Protein AF-A0A1M4ZIM1-F1 (afdb_monomer)

Foldseek 3Di:
DVQLVVLCVVQVPALCNLCVQVVHDSVVSVCCVVVVVQDLVSLVSCCVPPNVVDDSVSNVD

Structure (mmCIF, N/CA/C/O backbone):
data_AF-A0A1M4ZIM1-F1
#
_entry.id   AF-A0A1M4ZIM1-F1
#
loop_
_atom_site.group_PDB
_atom_site.id
_atom_site.type_symbol
_atom_site.label_atom_id
_atom_site.label_alt_id
_atom_site.label_comp_id
_atom_site.label_asym_id
_atom_site.label_entity_id
_atom_site.label_seq_id
_atom_site.pdbx_PDB_ins_code
_atom_site.Cartn_x
_atom_site.Cartn_y
_atom_site.Cartn_z
_atom_site.occupancy
_atom_site.B_iso_or_equiv
_atom_site.auth_seq_id
_atom_site.auth_comp_id
_atom_site.auth_asym_id
_atom_site.auth_atom_id
_atom_site.pdbx_PDB_model_num
ATOM 1 N N . MET A 1 1 ? 6.838 -6.370 4.167 1.00 69.88 1 MET A N 1
ATOM 2 C CA . MET A 1 1 ? 6.199 -5.090 3.775 1.00 69.88 1 MET A CA 1
ATOM 3 C C . MET A 1 1 ? 7.199 -3.942 3.724 1.00 69.88 1 MET A C 1
ATOM 5 O O . MET A 1 1 ? 6.826 -2.790 3.514 1.00 69.88 1 MET A O 1
ATOM 9 N N . LYS A 1 2 ? 8.479 -4.246 3.954 1.00 73.62 2 LYS A N 1
ATOM 10 C CA . LYS A 1 2 ? 9.558 -3.269 3.977 1.00 73.62 2 LYS A CA 1
ATOM 11 C C . LYS A 1 2 ? 9.800 -2.749 2.560 1.00 73.62 2 LYS A C 1
ATOM 13 O O . LYS A 1 2 ? 10.003 -1.549 2.386 1.00 73.62 2 LYS A O 1
ATOM 18 N N . ASN A 1 3 ? 9.644 -3.631 1.575 1.00 84.19 3 ASN A N 1
ATOM 19 C CA . ASN A 1 3 ? 9.748 -3.306 0.161 1.00 84.19 3 ASN A CA 1
ATOM 20 C C . ASN A 1 3 ? 8.609 -2.402 -0.320 1.00 84.19 3 ASN A C 1
ATOM 22 O O . ASN A 1 3 ? 8.896 -1.400 -0.957 1.00 84.19 3 ASN A O 1
ATOM 26 N N . LEU A 1 4 ? 7.345 -2.657 0.058 1.00 84.62 4 LEU A N 1
ATOM 27 C CA . LEU A 1 4 ? 6.235 -1.744 -0.265 1.00 84.62 4 LEU A CA 1
ATOM 28 C C . LEU A 1 4 ? 6.520 -0.309 0.209 1.00 84.62 4 LEU A C 1
ATOM 30 O O . LEU A 1 4 ? 6.368 0.634 -0.558 1.00 84.62 4 LEU A O 1
ATOM 34 N N . ILE A 1 5 ? 6.982 -0.133 1.452 1.00 87.88 5 ILE A N 1
ATOM 35 C CA . ILE A 1 5 ? 7.299 1.197 1.998 1.00 87.88 5 ILE A CA 1
ATOM 36 C C . ILE A 1 5 ? 8.478 1.840 1.255 1.00 87.88 5 ILE A C 1
ATOM 38 O O . ILE A 1 5 ? 8.473 3.050 1.024 1.00 87.88 5 ILE A O 1
ATOM 42 N N . GLN A 1 6 ? 9.507 1.065 0.901 1.00 88.75 6 GLN A N 1
ATOM 43 C CA . GLN A 1 6 ? 10.626 1.583 0.110 1.00 88.75 6 GLN A CA 1
ATOM 44 C C . GLN A 1 6 ? 10.171 2.017 -1.281 1.00 88.75 6 GLN A C 1
ATOM 46 O O . GLN A 1 6 ? 10.511 3.112 -1.710 1.00 88.75 6 GLN A O 1
ATOM 51 N N . GLU A 1 7 ? 9.351 1.214 -1.940 1.00 89.00 7 GLU A N 1
ATOM 52 C CA . GLU A 1 7 ? 8.890 1.469 -3.302 1.00 89.00 7 GLU A CA 1
ATOM 53 C C . GLU A 1 7 ? 7.906 2.629 -3.365 1.00 89.00 7 GLU A C 1
ATOM 55 O O . GLU A 1 7 ? 7.970 3.440 -4.289 1.00 89.00 7 GLU A O 1
ATOM 60 N N . MET A 1 8 ? 7.079 2.789 -2.332 1.00 90.56 8 MET A N 1
ATOM 61 C CA . MET A 1 8 ? 6.291 3.999 -2.121 1.00 90.56 8 MET A CA 1
ATOM 62 C C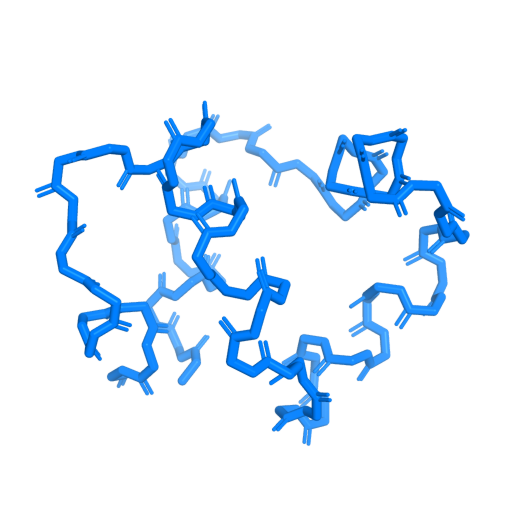 . MET A 1 8 ? 7.177 5.247 -2.044 1.00 90.56 8 MET A C 1
ATOM 64 O O . MET A 1 8 ? 6.872 6.252 -2.678 1.00 90.56 8 MET A O 1
ATOM 68 N N . LYS A 1 9 ? 8.311 5.187 -1.333 1.00 89.69 9 LYS A N 1
ATOM 69 C CA . LYS A 1 9 ? 9.258 6.313 -1.270 1.00 89.69 9 LYS A CA 1
ATOM 70 C C . LYS A 1 9 ? 9.955 6.564 -2.607 1.00 89.69 9 LYS A C 1
ATOM 72 O O . LYS A 1 9 ? 10.061 7.719 -3.002 1.00 89.69 9 LYS A O 1
ATOM 77 N N . THR A 1 10 ? 10.413 5.512 -3.286 1.00 89.69 10 THR A N 1
ATOM 78 C CA . THR A 1 10 ? 11.118 5.603 -4.576 1.00 89.69 10 THR A CA 1
ATOM 79 C C . THR A 1 10 ? 10.229 6.194 -5.669 1.00 89.69 10 THR A C 1
ATOM 81 O O . THR A 1 10 ? 10.677 7.041 -6.434 1.00 89.69 10 THR A O 1
ATOM 84 N N . ASN A 1 11 ? 8.961 5.780 -5.723 1.00 87.56 11 ASN A N 1
ATOM 85 C CA . ASN A 1 11 ? 8.007 6.205 -6.750 1.00 87.56 11 ASN A CA 1
ATOM 86 C C . ASN A 1 11 ? 7.116 7.373 -6.307 1.00 87.56 11 ASN A C 1
ATOM 88 O O . ASN A 1 11 ? 6.167 7.713 -7.008 1.00 87.56 11 ASN A O 1
ATOM 92 N N . HIS A 1 12 ? 7.395 7.978 -5.147 1.00 91.19 12 HIS A N 1
ATOM 93 C CA . HIS A 1 12 ? 6.601 9.066 -4.566 1.00 91.19 12 HIS A CA 1
ATOM 94 C C . HIS A 1 12 ? 5.103 8.740 -4.382 1.00 91.19 12 HIS A C 1
ATOM 96 O O . HIS A 1 12 ? 4.267 9.640 -4.396 1.00 91.19 12 HIS A O 1
ATOM 102 N N . VAL A 1 13 ? 4.764 7.464 -4.171 1.00 91.31 13 VAL A N 1
ATOM 103 C CA . VAL A 1 13 ? 3.396 7.017 -3.877 1.00 91.31 13 VAL A CA 1
ATOM 104 C C . VAL A 1 13 ? 3.119 7.213 -2.392 1.00 91.31 13 VAL A C 1
ATOM 106 O O . VAL A 1 13 ? 3.833 6.690 -1.535 1.00 91.31 13 VAL A O 1
ATOM 109 N N . THR A 1 14 ? 2.0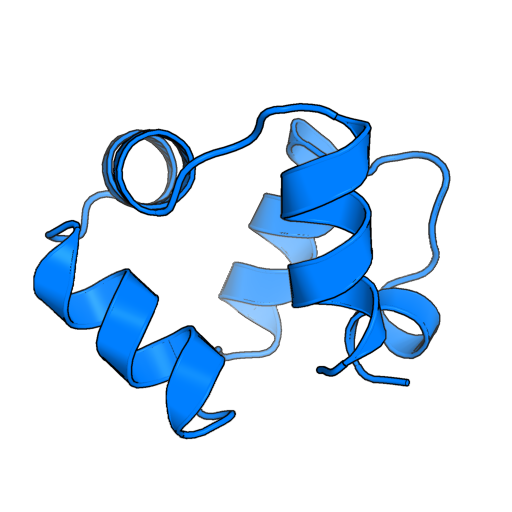62 7.949 -2.070 1.00 91.56 14 THR A N 1
ATOM 110 C CA . THR A 1 14 ? 1.678 8.243 -0.687 1.00 91.56 14 THR A CA 1
ATOM 111 C C . THR A 1 14 ? 0.574 7.314 -0.188 1.00 91.56 14 THR A C 1
ATOM 113 O O . THR A 1 14 ? -0.173 6.714 -0.964 1.00 91.56 14 THR A O 1
ATOM 116 N N . SER A 1 15 ? 0.413 7.228 1.136 1.00 89.62 15 SER A N 1
ATOM 117 C CA . SER A 1 15 ? -0.732 6.540 1.749 1.00 89.62 15 SER A CA 1
ATOM 118 C C . SER A 1 15 ? -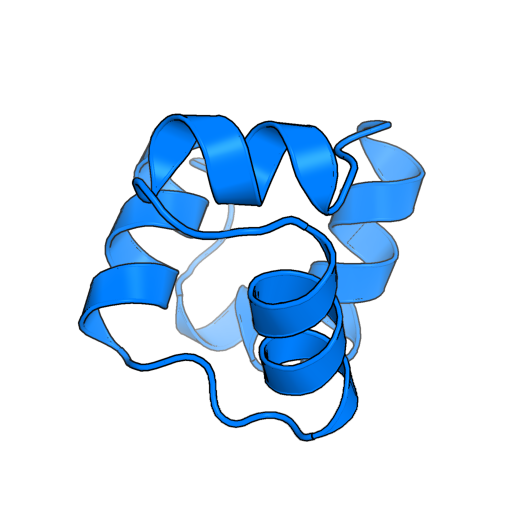2.069 7.120 1.275 1.00 89.62 15 SER A C 1
ATOM 120 O O . SER A 1 15 ? -3.044 6.382 1.179 1.00 89.62 15 SER A O 1
ATOM 122 N N . SER A 1 16 ? -2.116 8.414 0.935 1.00 92.12 16 SER A N 1
ATOM 123 C CA . SER 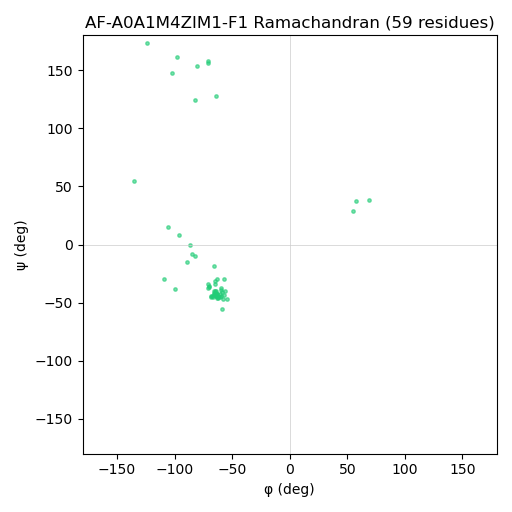A 1 16 ? -3.307 9.083 0.397 1.00 92.12 16 SER A CA 1
ATOM 124 C C . SER A 1 16 ? -3.654 8.633 -1.023 1.00 92.12 16 SER A C 1
ATOM 126 O O . SER A 1 16 ? -4.835 8.478 -1.336 1.00 92.12 16 SER A O 1
ATOM 128 N N . ASP A 1 17 ? -2.654 8.368 -1.869 1.00 92.00 17 ASP A N 1
ATOM 129 C CA . ASP A 1 17 ? -2.874 7.851 -3.228 1.00 92.00 17 ASP A CA 1
ATOM 130 C C . ASP A 1 17 ? -3.452 6.435 -3.175 1.00 92.00 17 ASP A C 1
ATOM 132 O O . ASP A 1 17 ? -4.449 6.120 -3.831 1.00 92.00 17 ASP A O 1
ATOM 136 N N . LEU A 1 18 ? -2.867 5.597 -2.315 1.00 92.00 18 LEU A N 1
ATOM 137 C CA . LEU A 1 18 ? -3.361 4.248 -2.061 1.00 92.00 18 LEU A CA 1
ATOM 138 C C . LEU A 1 18 ? -4.770 4.272 -1.453 1.00 92.00 18 LEU A C 1
ATOM 140 O O . LEU A 1 18 ? -5.628 3.503 -1.875 1.00 92.00 18 LEU A O 1
ATOM 144 N N . ALA A 1 19 ? -5.030 5.169 -0.503 1.00 92.19 19 ALA A N 1
ATOM 145 C CA . ALA A 1 19 ? -6.334 5.343 0.131 1.00 92.19 19 ALA A CA 1
ATOM 146 C C . ALA A 1 19 ? -7.419 5.767 -0.863 1.00 92.19 19 ALA A C 1
ATOM 148 O O . ALA A 1 19 ? -8.486 5.153 -0.903 1.00 92.19 19 ALA A O 1
ATOM 149 N N . THR A 1 20 ? -7.113 6.731 -1.733 1.00 92.88 20 THR A N 1
ATOM 150 C CA . THR A 1 20 ? -8.022 7.180 -2.797 1.00 92.88 20 THR A CA 1
ATOM 151 C C . THR A 1 20 ? -8.374 6.031 -3.736 1.00 92.88 20 THR A C 1
ATOM 153 O O . THR A 1 20 ? -9.540 5.831 -4.068 1.00 92.88 20 THR A O 1
ATOM 156 N N . PHE A 1 21 ? -7.380 5.233 -4.130 1.00 92.19 21 PHE A N 1
ATOM 157 C CA . PHE A 1 21 ? -7.595 4.102 -5.028 1.00 92.19 21 PHE A CA 1
ATOM 158 C C . PHE A 1 21 ? -8.345 2.933 -4.374 1.00 92.19 21 PHE A C 1
ATOM 160 O O . PHE A 1 21 ? -9.167 2.276 -5.013 1.00 92.19 21 PHE A O 1
ATOM 167 N N . LEU A 1 22 ? -8.067 2.656 -3.101 1.00 90.69 22 LEU A N 1
ATOM 168 C CA . LEU A 1 22 ? -8.671 1.545 -2.365 1.00 90.69 22 LEU A CA 1
AT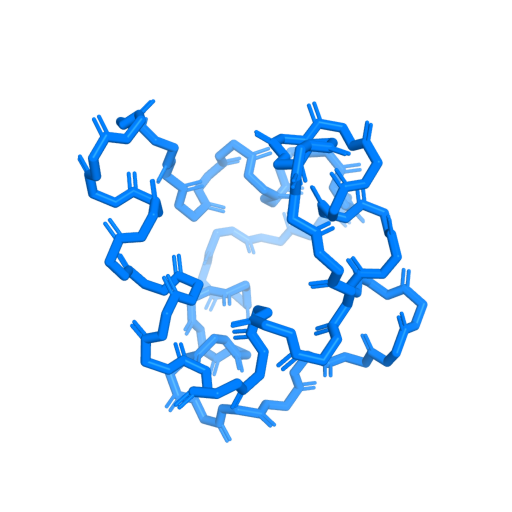OM 169 C C . LEU A 1 22 ? -10.030 1.897 -1.748 1.00 90.69 22 LEU A C 1
ATOM 171 O O . LEU A 1 22 ? -10.712 0.992 -1.266 1.00 90.69 22 LEU A O 1
ATOM 175 N N . GLY A 1 23 ? -10.437 3.169 -1.785 1.00 91.38 23 GLY A N 1
ATOM 176 C CA . GLY A 1 23 ? -11.674 3.642 -1.166 1.00 91.38 23 GLY A CA 1
ATOM 177 C C . GLY A 1 23 ? -11.623 3.593 0.361 1.00 91.38 23 GLY A C 1
ATOM 178 O O . GLY A 1 23 ? -12.609 3.229 0.995 1.00 91.38 23 GLY A O 1
ATOM 179 N N . ALA A 1 24 ? -10.467 3.914 0.941 1.00 90.81 24 ALA A N 1
ATOM 180 C CA . ALA A 1 24 ? -10.226 3.949 2.382 1.00 90.81 24 ALA A CA 1
ATOM 181 C C . ALA A 1 24 ? -9.699 5.327 2.804 1.00 90.81 24 ALA A C 1
ATOM 183 O O . ALA A 1 24 ? -9.413 6.173 1.956 1.00 90.81 24 ALA A O 1
ATOM 184 N N . THR A 1 25 ? -9.549 5.568 4.106 1.00 92.62 25 THR A N 1
ATOM 185 C CA . THR A 1 25 ? -8.845 6.764 4.589 1.00 92.62 25 THR A CA 1
ATOM 186 C C . THR A 1 25 ? -7.326 6.572 4.550 1.00 92.62 25 THR A C 1
ATOM 188 O O . THR A 1 25 ? -6.811 5.453 4.632 1.00 92.62 25 THR A O 1
ATOM 191 N N . SER A 1 26 ? -6.584 7.676 4.430 1.00 90.56 26 SER A N 1
ATOM 192 C CA . SER A 1 26 ? -5.115 7.660 4.474 1.00 90.56 26 SER A CA 1
ATOM 193 C C . SER A 1 26 ? -4.590 7.096 5.795 1.00 90.56 26 SER A C 1
ATOM 195 O O . SER A 1 26 ? -3.626 6.334 5.785 1.00 90.56 26 SER A O 1
ATOM 197 N N . GLU A 1 27 ? -5.259 7.403 6.908 1.00 92.81 27 GLU A N 1
ATOM 198 C CA . GLU A 1 27 ? -4.930 6.912 8.250 1.00 92.81 27 GLU A CA 1
ATOM 199 C C . GLU A 1 27 ? -5.101 5.391 8.359 1.00 92.81 27 GLU A C 1
ATOM 201 O O . GLU A 1 27 ? -4.222 4.706 8.884 1.00 92.81 27 GLU A O 1
ATOM 206 N N . GLU A 1 28 ? -6.186 4.833 7.811 1.00 91.88 28 GLU A N 1
ATOM 207 C CA . GLU A 1 28 ? -6.400 3.382 7.776 1.00 91.88 28 GLU A CA 1
ATOM 208 C C . GLU A 1 28 ? -5.347 2.667 6.931 1.00 91.88 28 GLU A C 1
ATOM 210 O O . GLU A 1 28 ? -4.819 1.635 7.349 1.00 91.88 28 GLU A O 1
ATOM 215 N N . ILE A 1 29 ? -5.023 3.196 5.746 1.00 92.44 29 ILE A N 1
ATOM 216 C CA . ILE A 1 29 ? -4.002 2.599 4.879 1.00 92.44 29 ILE A CA 1
ATOM 217 C C . ILE A 1 29 ? -2.620 2.689 5.520 1.00 92.44 29 ILE A C 1
ATOM 219 O O . ILE A 1 29 ? -1.885 1.703 5.520 1.00 92.44 29 ILE A O 1
ATOM 223 N N . GLU A 1 30 ? -2.274 3.825 6.119 1.00 91.31 30 GLU A N 1
ATOM 224 C CA . GLU A 1 30 ? -1.011 3.976 6.833 1.00 91.31 30 GLU A CA 1
ATOM 225 C C . GLU A 1 30 ? -0.911 2.987 8.000 1.00 91.31 30 GLU A C 1
ATOM 227 O O . GLU A 1 30 ? 0.100 2.291 8.136 1.00 91.31 30 GLU A O 1
ATOM 232 N N . ALA A 1 31 ? -1.976 2.850 8.796 1.00 91.81 31 ALA A N 1
ATOM 233 C CA . 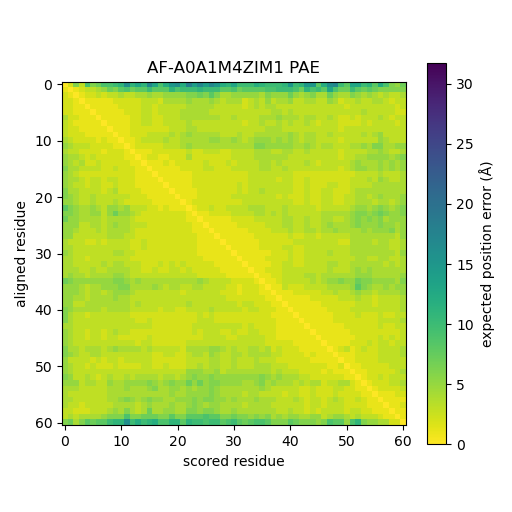ALA A 1 31 ? -2.036 1.874 9.876 1.00 91.81 31 ALA A CA 1
ATOM 234 C C . ALA A 1 31 ? -1.899 0.438 9.350 1.00 91.81 31 ALA A C 1
ATOM 236 O O . ALA A 1 31 ? -1.143 -0.349 9.922 1.00 91.81 31 ALA A O 1
ATOM 237 N N . LYS A 1 32 ? -2.569 0.095 8.242 1.00 90.69 32 LYS A N 1
ATOM 238 C CA . LYS A 1 32 ? -2.467 -1.231 7.614 1.00 90.69 32 LYS A CA 1
ATOM 239 C C . LYS A 1 32 ? -1.065 -1.524 7.093 1.00 90.69 32 LYS A C 1
ATOM 241 O O . LYS A 1 32 ? -0.565 -2.632 7.277 1.00 90.69 32 LYS A O 1
ATOM 246 N N . ILE A 1 33 ? -0.405 -0.549 6.474 1.00 89.12 33 ILE A N 1
ATOM 247 C CA . ILE A 1 33 ? 0.960 -0.707 5.958 1.00 89.12 33 ILE A CA 1
ATOM 248 C C . ILE A 1 33 ? 1.955 -0.853 7.110 1.00 89.12 33 ILE A C 1
ATOM 250 O O . ILE A 1 33 ? 2.793 -1.755 7.094 1.00 89.12 33 IL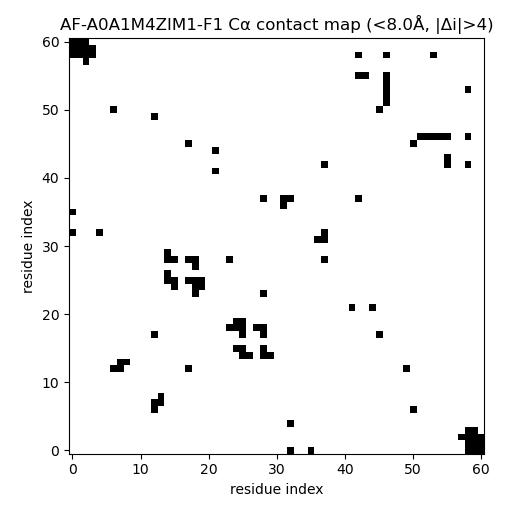E A O 1
ATOM 254 N N . LYS A 1 34 ? 1.833 -0.010 8.140 1.00 87.69 34 LYS A N 1
ATOM 255 C CA . LYS A 1 34 ? 2.713 -0.018 9.314 1.00 87.69 34 LYS A CA 1
ATOM 256 C C . LYS A 1 34 ? 2.569 -1.294 10.146 1.00 87.69 34 LYS A C 1
ATOM 258 O O . LYS A 1 34 ? 3.577 -1.856 10.568 1.00 87.69 34 LYS A O 1
ATOM 263 N N . ASN A 1 35 ? 1.337 -1.761 10.347 1.00 89.06 35 ASN A N 1
ATOM 264 C CA . ASN A 1 35 ? 1.032 -2.976 11.109 1.00 89.06 35 ASN A CA 1
ATOM 265 C C . ASN A 1 35 ? 1.078 -4.255 10.261 1.00 89.06 35 ASN A C 1
ATOM 267 O O . ASN A 1 35 ? 0.863 -5.340 10.790 1.00 89.06 35 ASN A O 1
ATOM 271 N N . GLN A 1 36 ? 1.366 -4.139 8.962 1.00 84.94 36 GLN A N 1
ATOM 272 C CA . GLN A 1 36 ? 1.424 -5.252 8.012 1.00 84.94 36 GLN A CA 1
ATOM 273 C C . GLN A 1 36 ? 0.116 -6.054 7.912 1.00 84.94 36 GLN A C 1
ATOM 275 O O . GLN A 1 36 ? 0.123 -7.272 7.761 1.00 84.94 36 GLN A O 1
ATOM 280 N N . THR A 1 37 ? -1.019 -5.361 7.984 1.00 89.88 37 THR A N 1
ATOM 281 C CA . THR A 1 37 ? -2.366 -5.950 7.924 1.00 89.88 37 THR A CA 1
ATOM 282 C C . THR A 1 37 ? -3.079 -5.698 6.594 1.00 89.88 37 THR A C 1
ATOM 284 O O . THR A 1 37 ? -4.289 -5.899 6.497 1.00 89.88 37 THR A O 1
ATOM 287 N N . VAL A 1 38 ? -2.354 -5.270 5.552 1.00 87.50 38 VAL A N 1
ATOM 288 C CA . VAL A 1 38 ? -2.906 -5.186 4.190 1.00 87.50 38 VAL A CA 1
ATOM 289 C C . VAL A 1 38 ? -3.270 -6.586 3.711 1.00 87.50 38 VAL A C 1
ATOM 291 O O . VAL A 1 38 ? -2.461 -7.513 3.747 1.00 87.50 38 VAL A O 1
ATOM 294 N N . THR A 1 39 ? -4.506 -6.732 3.254 1.00 89.56 39 THR A N 1
ATOM 295 C CA . THR A 1 39 ? -5.024 -8.001 2.753 1.00 89.56 39 THR A CA 1
ATOM 296 C C . THR A 1 39 ? -4.399 -8.360 1.408 1.00 89.56 39 THR A C 1
ATOM 298 O O . THR A 1 39 ? -3.965 -7.499 0.642 1.00 89.56 39 THR A O 1
ATOM 301 N N . PHE A 1 40 ? -4.413 -9.648 1.068 1.00 87.69 40 PHE A N 1
ATOM 302 C CA . PHE A 1 40 ? -3.916 -10.121 -0.224 1.00 87.69 40 PHE A CA 1
ATOM 303 C C . PHE A 1 40 ? -4.607 -9.431 -1.415 1.00 87.69 40 PHE A C 1
ATOM 305 O O . PHE A 1 40 ? -3.951 -9.033 -2.374 1.00 87.69 40 PHE A O 1
ATOM 312 N N . THR A 1 41 ? -5.921 -9.206 -1.332 1.00 90.69 41 THR A N 1
ATOM 313 C CA . THR A 1 41 ? -6.691 -8.508 -2.372 1.00 90.69 41 THR A CA 1
ATOM 314 C C . THR A 1 41 ? -6.264 -7.049 -2.531 1.00 90.69 41 THR A C 1
ATOM 316 O O . THR A 1 41 ? -6.143 -6.561 -3.653 1.00 90.69 41 THR A O 1
ATOM 319 N N . GLU A 1 42 ? -6.026 -6.338 -1.427 1.00 90.12 42 GLU A N 1
ATOM 320 C CA . GLU A 1 42 ? -5.491 -4.973 -1.469 1.00 90.12 42 GLU A CA 1
ATOM 321 C C . GLU A 1 42 ? -4.079 -4.962 -2.056 1.00 90.12 42 GLU A C 1
ATOM 323 O O . GLU A 1 42 ? -3.779 -4.113 -2.888 1.00 90.12 42 GLU A O 1
ATOM 328 N N . ALA A 1 43 ? -3.240 -5.939 -1.712 1.00 88.88 43 ALA A N 1
ATOM 329 C CA . ALA A 1 43 ? -1.904 -6.053 -2.279 1.00 88.88 43 ALA A CA 1
ATOM 330 C C . ALA A 1 43 ? -1.919 -6.316 -3.792 1.00 88.88 43 ALA A C 1
ATOM 332 O O . ALA A 1 43 ? -1.143 -5.687 -4.500 1.00 88.88 43 ALA A O 1
ATOM 333 N N . ILE A 1 44 ? -2.832 -7.151 -4.309 1.00 91.06 44 ILE A N 1
ATOM 334 C CA . ILE A 1 44 ? -3.037 -7.319 -5.762 1.00 91.06 44 ILE A CA 1
ATOM 335 C C . ILE A 1 44 ? -3.392 -5.982 -6.414 1.00 91.06 44 ILE A C 1
ATOM 337 O O . ILE A 1 44 ? -2.832 -5.622 -7.446 1.00 91.06 44 ILE A O 1
ATOM 341 N N . LYS A 1 45 ? -4.326 -5.236 -5.817 1.00 92.00 45 LYS A N 1
ATOM 342 C CA . LYS A 1 45 ? -4.767 -3.936 -6.338 1.00 92.00 45 LYS A CA 1
ATOM 343 C C . LYS A 1 45 ? -3.628 -2.915 -6.348 1.00 92.00 45 LYS A C 1
ATOM 345 O O . LYS A 1 45 ? -3.426 -2.235 -7.350 1.00 92.00 45 LYS A O 1
ATOM 350 N N . ILE A 1 46 ? -2.880 -2.826 -5.249 1.00 90.88 46 ILE A N 1
ATOM 351 C CA . ILE A 1 46 ? -1.724 -1.935 -5.116 1.00 90.88 46 ILE A CA 1
ATOM 352 C C . ILE A 1 46 ? -0.644 -2.320 -6.136 1.00 90.88 46 ILE A C 1
ATOM 354 O O . ILE A 1 46 ? -0.136 -1.453 -6.841 1.00 90.88 46 ILE A O 1
ATOM 358 N N . GLN A 1 47 ? -0.336 -3.614 -6.257 1.00 91.44 47 GLN A N 1
ATOM 359 C CA . GLN A 1 47 ? 0.628 -4.138 -7.222 1.00 91.44 47 GLN A CA 1
ATOM 360 C C . GLN A 1 47 ? 0.224 -3.779 -8.652 1.00 91.44 47 GLN A C 1
ATOM 362 O O . GLN A 1 47 ? 0.988 -3.127 -9.350 1.00 91.44 47 GLN A O 1
ATOM 367 N N . GLY A 1 48 ? -0.991 -4.132 -9.070 1.00 90.31 48 GLY A N 1
ATOM 368 C CA . GLY A 1 48 ? -1.430 -3.936 -10.449 1.00 90.31 48 GLY A CA 1
ATOM 369 C C . GLY A 1 48 ? -1.495 -2.470 -10.878 1.00 90.31 48 GLY A C 1
ATOM 370 O O . GLY A 1 48 ? -1.295 -2.182 -12.055 1.00 90.31 48 GLY A O 1
ATOM 371 N N . ASN A 1 49 ? -1.756 -1.548 -9.944 1.00 91.81 49 ASN A N 1
ATOM 372 C CA . ASN A 1 49 ? -1.951 -0.136 -10.270 1.00 91.81 49 ASN A CA 1
ATOM 373 C C . ASN A 1 49 ? -0.713 0.741 -10.029 1.00 91.81 49 ASN A C 1
ATOM 375 O O . ASN A 1 49 ? -0.446 1.645 -10.813 1.00 91.81 49 ASN A O 1
ATOM 379 N N . PHE A 1 50 ? 0.041 0.487 -8.957 1.00 89.69 50 PHE A N 1
ATOM 380 C CA . PHE A 1 50 ? 1.163 1.342 -8.548 1.00 89.69 50 PHE A CA 1
ATOM 381 C C . PHE A 1 50 ? 2.525 0.688 -8.768 1.00 89.69 50 PHE A C 1
ATOM 383 O O . PHE A 1 50 ? 3.499 1.390 -9.024 1.00 89.69 50 PHE A O 1
ATOM 390 N N . PHE A 1 51 ? 2.606 -0.644 -8.698 1.00 91.12 51 PHE A N 1
ATOM 391 C CA . PHE A 1 51 ? 3.875 -1.370 -8.788 1.00 91.12 51 PHE A CA 1
ATOM 392 C C . PHE A 1 51 ? 3.802 -2.600 -9.714 1.00 91.12 51 PHE A C 1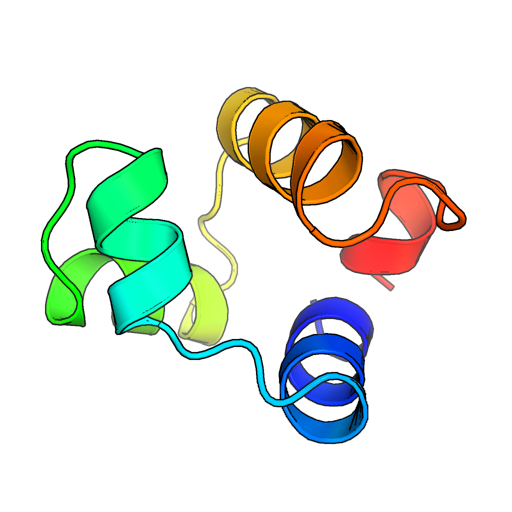
ATOM 394 O O . PHE A 1 51 ? 4.134 -3.714 -9.290 1.00 91.12 51 PHE A O 1
ATOM 401 N N . PRO A 1 52 ? 3.382 -2.439 -10.987 1.00 90.38 52 PRO A N 1
ATOM 402 C CA . PRO A 1 52 ? 3.089 -3.569 -11.874 1.00 90.38 52 PRO A CA 1
ATOM 403 C C . PRO A 1 52 ? 4.326 -4.408 -12.222 1.00 90.38 52 PRO A C 1
ATOM 405 O O . PRO A 1 52 ? 4.202 -5.556 -12.641 1.00 90.38 52 PRO A O 1
ATOM 408 N N . TYR A 1 53 ? 5.524 -3.850 -12.038 1.00 90.44 53 TYR A N 1
ATOM 409 C CA . TYR A 1 53 ? 6.804 -4.512 -12.292 1.00 90.44 53 TYR A CA 1
ATOM 410 C C . TYR A 1 53 ? 7.273 -5.421 -11.142 1.00 90.44 53 TYR A C 1
ATOM 412 O O . TYR A 1 53 ? 8.238 -6.162 -11.314 1.00 90.44 53 TYR A O 1
ATOM 420 N N . MET A 1 54 ? 6.622 -5.381 -9.974 1.00 86.56 54 MET A N 1
ATOM 421 C CA . MET A 1 54 ? 6.950 -6.237 -8.829 1.00 86.56 54 MET A CA 1
ATOM 422 C C . MET A 1 54 ? 5.967 -7.391 -8.681 1.00 86.56 54 MET A C 1
ATOM 424 O O . MET A 1 54 ? 4.774 -7.236 -8.929 1.00 86.56 54 MET A O 1
ATOM 428 N N . SER A 1 55 ? 6.447 -8.538 -8.196 1.00 89.88 55 SER A N 1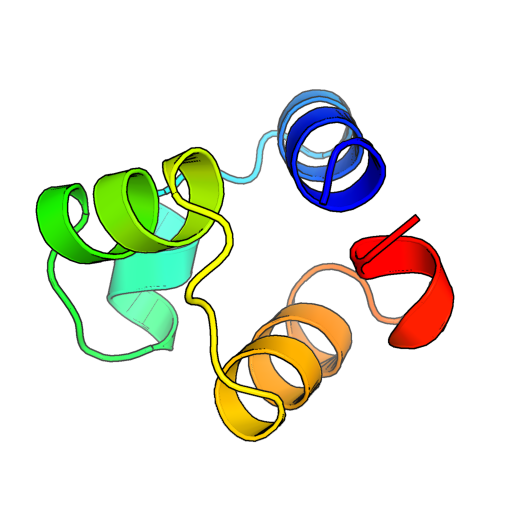
ATOM 429 C CA . SER A 1 55 ? 5.553 -9.596 -7.729 1.00 89.88 55 SER A CA 1
ATOM 430 C C . SER A 1 55 ? 4.878 -9.195 -6.414 1.00 89.88 55 SER A C 1
ATOM 432 O O . SER A 1 55 ? 5.397 -8.391 -5.637 1.00 89.88 55 SER A O 1
ATOM 434 N N . ILE A 1 56 ? 3.722 -9.796 -6.130 1.00 86.81 56 ILE A N 1
ATOM 435 C CA . ILE A 1 56 ? 3.016 -9.580 -4.860 1.00 86.81 56 ILE A CA 1
ATOM 436 C C . ILE A 1 56 ? 3.912 -9.983 -3.681 1.00 86.81 56 ILE A C 1
ATOM 438 O O . ILE A 1 56 ? 3.998 -9.258 -2.698 1.00 86.81 56 ILE A O 1
ATOM 442 N N . GLU A 1 57 ? 4.643 -11.094 -3.797 1.00 85.88 57 GLU A N 1
ATOM 443 C CA . GLU A 1 57 ? 5.604 -11.541 -2.781 1.00 85.88 57 GLU A CA 1
ATOM 444 C C . GLU A 1 57 ? 6.709 -10.506 -2.540 1.00 85.88 57 GLU A C 1
ATOM 446 O O . GLU A 1 57 ? 7.067 -10.246 -1.392 1.00 85.88 57 GLU A O 1
ATOM 451 N N . ALA A 1 58 ? 7.197 -9.849 -3.599 1.00 85.12 58 ALA A N 1
ATOM 452 C CA . ALA A 1 58 ? 8.205 -8.804 -3.481 1.00 85.12 58 ALA A CA 1
ATOM 453 C C . ALA A 1 58 ? 7.693 -7.578 -2.712 1.00 85.12 58 ALA A C 1
ATOM 455 O O . ALA A 1 58 ? 8.482 -6.975 -1.991 1.00 85.12 58 ALA A O 1
ATOM 456 N N . LEU A 1 59 ? 6.394 -7.248 -2.772 1.00 83.06 59 LEU A N 1
ATOM 457 C CA . LEU A 1 59 ? 5.802 -6.185 -1.941 1.00 83.06 59 LEU A CA 1
ATOM 458 C C . LEU A 1 59 ? 5.839 -6.520 -0.442 1.00 83.06 59 LEU A C 1
ATOM 460 O O . LEU A 1 59 ? 5.992 -5.628 0.404 1.00 83.06 59 LEU A O 1
ATOM 464 N N . PHE A 1 60 ? 5.692 -7.806 -0.110 1.00 78.12 60 PHE A N 1
ATOM 465 C CA . PHE A 1 60 ? 5.680 -8.304 1.265 1.00 78.12 60 PHE A CA 1
ATOM 466 C C . PHE A 1 60 ? 7.060 -8.674 1.816 1.00 78.12 60 PHE A C 1
ATOM 468 O O . PHE A 1 60 ? 7.177 -8.748 3.042 1.00 78.12 60 PHE A O 1
ATOM 475 N N . GLY A 1 61 ? 8.086 -8.820 0.972 1.00 73.38 61 GLY A N 1
ATOM 476 C CA . GLY A 1 61 ? 9.493 -8.866 1.398 1.00 73.38 61 GLY A CA 1
ATOM 477 C C . GLY A 1 61 ? 9.911 -7.669 2.256 1.00 73.38 61 GLY A C 1
ATOM 478 O O . GLY A 1 61 ? 10.887 -7.828 3.013 1.00 73.38 61 GLY A O 1
#

Sequence (61 aa):
MKNLIQEMKTNHVTSSDLATFLGATSEEIEAKIKNQTVTFTEAIKIQGNFFPYMSIEALFG

Nearest PDB structures (foldseek):
  1r63-assembly1_A  TM=7.286E-01  e=5.537E-01  Phage 434
  1rpe-assembly1_R  TM=7.185E-01  e=5.211E-01  Phage 434
  1r69-assembly1_A  TM=7.127E-01  e=6.641E-01  Phage 434
  3bd1-assembly1_A-1  TM=7.507E-01  e=1.861E+00  Xylella fastidiosa subsp. sandyi Ann-1
  2cro-assembly1_A  TM=6.347E-01  e=1.218E+00  Phage 434

Organism: NCBI:txid1120975

pLDDT: mean 88.73, std 4.63, range [69.88, 92.88]

Radius of gyration: 10.08 Å; Cα contacts (8 Å, |Δi|>4): 58; chains: 1; bounding box: 23×21×23 Å

Mean predicted aligned error: 3.23 Å

Solvent-accessible surface area (backbone atoms only — not comparable to full-atom values): 3434 Å² total; per-residue (Å²): 63,61,38,41,57,50,48,24,62,76,70,70,52,48,48,55,58,52,8,64,74,70,75,51,51,37,68,59,42,43,50,24,58,77,71,66,63,65,48,73,69,55,44,51,53,48,25,67,74,77,39,67,91,51,55,68,66,55,36,52,82

Secondary structure (DSSP, 8-state):
-HHHHHHHHHTT--HHHHHHHHTS-HHHHHHHHHTT---HHHHHHHHHHH-TTS-HHHHH-